Protein AF-A0A527W3D2-F1 (afdb_monomer)

Radius of gyration: 25.52 Å; Cα contacts (8 Å, |Δi|>4): 53; chains: 1; bounding box: 56×39×69 Å

Mean predicted aligned error: 17.56 Å

Sequence (99 aa):
MTKKTSDPKSGRSPVAVKTKPSLKSIGPNGRTIRTPLTQDPHAIRDTREKVLEVAIGHEVRAFRKKLGITVADLAAATDISLGMLSKIENGITSPSLTT

Nearest PDB structures (foldseek):
  8tac-assembly2_B  TM=8.616E-01  e=5.270E-03  synthetic construct
  1y7y-assembly1_B  TM=9.690E-01  e=3.882E-02  Aeromonas hydrophila
  4pu7-assembly1_B  TM=9.445E-01  e=1.892E-01  Shewanella oneidensis MR-1
  4pu4-assembly1_D  TM=9.368E-01  e=2.171E-01  Shewanella oneidensis MR-1
  7o81-assembly1_AU  TM=5.338E-01  e=2.752E-02  Oryctolagus cuniculus

Structure (mmCIF, N/CA/C/O backbone):
data_AF-A0A527W3D2-F1
#
_entry.id   AF-A0A527W3D2-F1
#
loop_
_atom_site.group_PDB
_atom_site.id
_atom_site.type_symbol
_atom_site.label_atom_id
_atom_site.label_alt_id
_atom_site.label_comp_id
_atom_site.label_asym_id
_at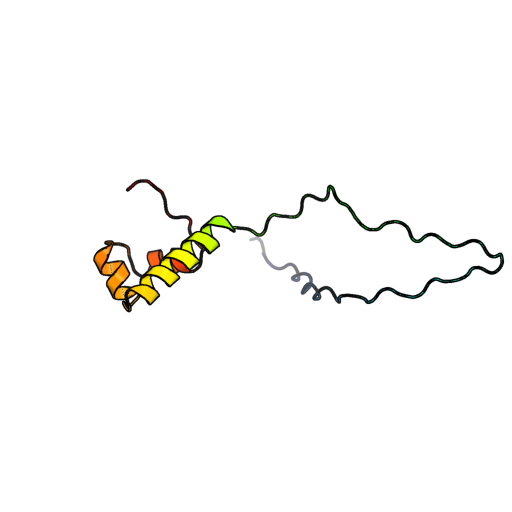om_site.label_entity_id
_atom_site.label_seq_id
_atom_site.pdbx_PDB_ins_code
_atom_site.Cartn_x
_atom_site.Cartn_y
_atom_site.Cartn_z
_atom_site.occupancy
_atom_site.B_iso_or_equiv
_atom_site.auth_seq_id
_atom_site.auth_comp_id
_atom_site.auth_asym_id
_atom_site.auth_atom_id
_atom_site.pdbx_PDB_model_num
ATOM 1 N N . MET A 1 1 ? 41.743 23.507 10.425 1.00 44.78 1 MET A N 1
ATOM 2 C CA . MET A 1 1 ? 40.300 23.785 10.242 1.00 44.78 1 MET A CA 1
ATOM 3 C C . MET A 1 1 ? 40.013 23.883 8.753 1.00 44.78 1 MET A C 1
ATOM 5 O O . MET A 1 1 ? 40.389 24.849 8.108 1.00 44.78 1 MET A O 1
ATOM 9 N N . THR A 1 2 ? 39.442 22.817 8.206 1.00 41.59 2 THR A N 1
ATOM 10 C CA . THR A 1 2 ? 39.046 22.634 6.804 1.00 41.59 2 THR A CA 1
ATOM 11 C C . THR A 1 2 ? 37.770 23.417 6.491 1.0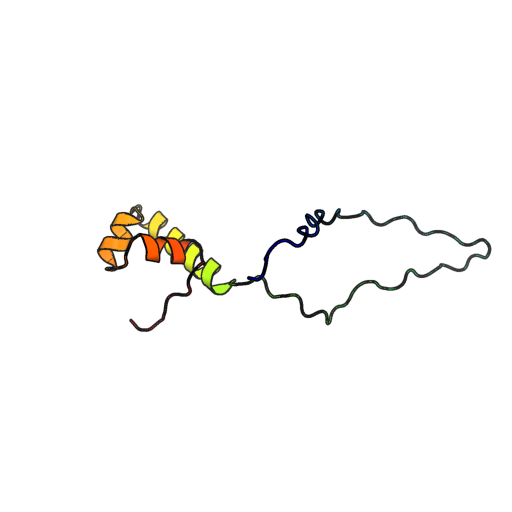0 41.59 2 THR A C 1
ATOM 13 O O . THR A 1 2 ? 36.756 23.203 7.157 1.00 41.59 2 THR A O 1
ATOM 16 N N . LYS A 1 3 ? 37.779 24.282 5.469 1.00 47.12 3 LYS A N 1
ATOM 17 C CA . LYS A 1 3 ? 36.543 24.813 4.874 1.00 47.12 3 LYS A CA 1
ATOM 18 C C . LYS A 1 3 ? 36.067 23.878 3.761 1.00 47.12 3 LYS A C 1
ATOM 20 O O . LYS A 1 3 ? 36.808 23.547 2.846 1.00 47.12 3 LYS A O 1
ATOM 25 N N . LYS A 1 4 ? 34.822 23.440 3.926 1.00 42.72 4 LYS A N 1
ATOM 26 C CA . LYS A 1 4 ? 34.024 22.554 3.078 1.00 42.72 4 LYS A CA 1
ATOM 27 C C . LYS A 1 4 ? 33.097 23.415 2.202 1.00 42.72 4 LYS A C 1
ATOM 29 O O . LYS A 1 4 ? 32.728 24.506 2.632 1.00 42.72 4 LYS A O 1
ATOM 34 N N . THR A 1 5 ? 32.621 22.830 1.097 1.00 41.78 5 THR A N 1
ATOM 35 C CA . THR A 1 5 ? 31.464 23.229 0.252 1.00 41.78 5 THR A CA 1
ATOM 36 C C . THR A 1 5 ? 31.735 24.352 -0.766 1.00 41.78 5 THR A C 1
ATOM 38 O O . THR A 1 5 ? 32.394 25.324 -0.431 1.00 41.78 5 THR A O 1
ATOM 41 N N . SER A 1 6 ? 31.292 24.297 -2.025 1.00 39.91 6 SER A N 1
ATOM 42 C CA . SER A 1 6 ? 30.296 23.438 -2.687 1.00 39.91 6 SER A CA 1
ATOM 43 C C . SER A 1 6 ? 30.498 23.448 -4.207 1.00 39.91 6 SER A C 1
ATOM 45 O O . SER A 1 6 ? 30.605 24.521 -4.801 1.00 39.91 6 SER A O 1
ATOM 47 N N . ASP A 1 7 ? 30.465 22.267 -4.821 1.00 43.78 7 ASP A N 1
ATOM 48 C CA . ASP A 1 7 ? 30.362 22.061 -6.268 1.00 43.78 7 ASP A CA 1
ATOM 49 C C . ASP A 1 7 ? 29.067 22.670 -6.846 1.00 43.78 7 ASP A C 1
ATOM 51 O O . ASP A 1 7 ? 27.995 22.530 -6.241 1.00 43.78 7 ASP A O 1
ATOM 55 N N . PRO A 1 8 ? 29.099 23.314 -8.028 1.00 42.84 8 PRO A N 1
ATOM 56 C CA . PRO A 1 8 ? 27.882 23.729 -8.708 1.00 42.84 8 PRO A CA 1
ATOM 57 C C . PRO A 1 8 ? 27.182 22.519 -9.349 1.00 42.84 8 PRO A C 1
ATOM 59 O O . PRO A 1 8 ? 27.682 21.898 -10.285 1.00 42.84 8 PRO A O 1
ATOM 62 N N . LYS A 1 9 ? 25.984 22.219 -8.827 1.00 48.25 9 LYS A N 1
ATOM 63 C CA . LYS A 1 9 ? 24.977 21.280 -9.351 1.00 48.25 9 LYS A CA 1
ATOM 64 C C . LYS A 1 9 ? 24.889 21.329 -10.882 1.00 48.25 9 LYS A C 1
ATOM 66 O O . LYS A 1 9 ? 24.439 22.320 -11.458 1.00 48.25 9 LYS A O 1
ATOM 71 N N . SER A 1 10 ? 25.254 20.224 -11.522 1.00 40.91 10 SER A N 1
ATOM 72 C CA . SER A 1 10 ? 25.061 20.004 -12.946 1.00 40.91 10 SER A CA 1
ATOM 73 C C . SER A 1 10 ? 23.576 19.825 -13.274 1.00 40.91 10 SER A C 1
ATOM 75 O O . SER A 1 10 ? 22.873 18.984 -12.721 1.00 40.91 10 SER A O 1
ATOM 77 N N . GLY A 1 11 ? 23.116 20.666 -14.197 1.00 37.16 11 GLY A N 1
ATOM 78 C CA . GLY A 1 11 ? 22.359 20.226 -15.364 1.00 37.16 11 GLY A CA 1
ATOM 79 C C . GLY A 1 11 ? 21.029 19.531 -15.109 1.00 37.16 11 GLY A C 1
ATOM 80 O O . GLY A 1 11 ? 20.931 18.311 -15.094 1.00 37.16 11 GLY A O 1
ATOM 81 N N . ARG A 1 12 ? 19.972 20.338 -15.065 1.00 42.19 12 ARG A N 1
ATOM 82 C CA . ARG A 1 12 ? 18.598 19.956 -15.396 1.00 42.19 12 ARG A CA 1
ATOM 83 C C . ARG A 1 12 ? 18.599 19.207 -16.742 1.00 42.19 12 ARG A C 1
ATOM 85 O O . ARG A 1 12 ? 18.795 19.834 -17.780 1.00 42.19 12 ARG A O 1
ATOM 92 N N . SER A 1 13 ? 18.417 17.887 -16.727 1.00 40.41 13 SER A N 1
ATOM 93 C CA . SER A 1 13 ? 18.319 17.076 -17.947 1.00 40.41 13 SER A CA 1
ATOM 94 C C . SER A 1 13 ? 17.164 17.592 -18.811 1.00 40.41 13 SER A C 1
ATOM 96 O O . SER A 1 13 ? 16.033 17.660 -18.314 1.00 40.41 13 SER A O 1
ATOM 98 N N . PRO A 1 14 ? 17.388 17.989 -20.076 1.00 39.84 14 PRO A N 1
ATOM 99 C CA . PRO A 1 14 ? 16.291 18.403 -20.922 1.00 39.84 14 PRO A CA 1
ATOM 100 C C . PRO A 1 14 ? 15.520 17.155 -21.349 1.00 39.84 14 PRO A C 1
ATOM 102 O O . PRO A 1 14 ? 16.085 16.145 -21.769 1.00 39.84 14 PRO A O 1
ATOM 105 N N . VAL A 1 15 ? 14.202 17.249 -21.203 1.00 40.47 15 VAL A N 1
ATOM 106 C CA . VAL A 1 15 ? 13.211 16.324 -21.746 1.00 40.47 15 VAL A CA 1
ATOM 107 C C . VAL A 1 15 ? 13.577 16.003 -23.195 1.00 40.47 15 VAL A C 1
ATOM 109 O O . VAL A 1 15 ? 13.676 16.905 -24.026 1.00 40.47 15 VAL A O 1
ATOM 112 N N . ALA A 1 16 ? 13.795 14.717 -23.481 1.00 43.16 16 ALA A N 1
ATOM 113 C CA . ALA A 1 16 ? 14.095 14.219 -24.813 1.00 43.16 16 ALA A CA 1
ATOM 114 C C . ALA A 1 16 ? 12.963 14.607 -25.777 1.00 43.16 16 ALA A C 1
ATOM 116 O O . ALA A 1 16 ? 11.872 14.033 -25.771 1.00 43.16 16 ALA A O 1
ATOM 117 N N . VAL A 1 17 ? 13.232 15.624 -26.593 1.00 39.41 17 VAL A N 1
ATOM 118 C CA . VAL A 1 17 ? 12.387 16.039 -27.705 1.00 39.41 17 VAL A CA 1
ATOM 119 C C . VAL A 1 17 ? 12.365 14.887 -28.701 1.00 39.41 17 VAL A C 1
ATOM 121 O O . VAL A 1 17 ? 13.385 14.516 -29.273 1.00 39.41 17 VAL A O 1
ATOM 124 N N . LYS A 1 18 ? 11.186 14.295 -28.887 1.00 51.97 18 LYS A N 1
ATOM 125 C CA . LYS A 1 18 ? 10.912 13.282 -29.906 1.00 51.97 18 LYS A CA 1
ATOM 126 C C . LYS A 1 18 ? 11.038 13.943 -31.285 1.00 51.97 18 LYS A C 1
ATOM 128 O O . LYS A 1 18 ? 10.067 14.488 -31.809 1.00 51.97 18 LYS A O 1
ATOM 133 N N . THR A 1 19 ? 12.242 13.963 -31.850 1.00 42.59 19 THR A N 1
ATOM 134 C CA . THR A 1 19 ? 12.507 14.553 -33.166 1.00 42.59 19 THR A CA 1
ATOM 135 C C . THR A 1 19 ? 11.937 13.650 -34.258 1.00 42.59 19 THR A C 1
ATOM 137 O O . THR A 1 19 ? 12.277 12.475 -34.376 1.00 42.59 19 THR A O 1
ATOM 140 N N . LYS A 1 20 ? 11.011 14.221 -35.032 1.00 55.47 20 LYS A N 1
ATOM 141 C CA . LYS A 1 20 ? 10.403 13.659 -36.246 1.00 55.47 20 LYS A CA 1
ATOM 142 C C . LYS A 1 20 ? 11.503 13.258 -37.253 1.00 55.47 20 LYS A C 1
ATOM 144 O O . LYS A 1 20 ? 12.530 13.935 -37.288 1.00 55.47 20 LYS A O 1
ATOM 149 N N . PRO A 1 21 ? 11.318 12.208 -38.076 1.00 43.38 21 PRO A N 1
ATOM 150 C CA . PRO A 1 21 ? 12.357 11.758 -39.001 1.00 43.38 21 PRO A CA 1
ATOM 151 C C . PRO A 1 21 ? 12.633 12.844 -40.053 1.00 43.38 21 PRO A C 1
ATOM 153 O O . PRO A 1 21 ? 11.731 13.231 -40.797 1.00 43.38 21 PRO A O 1
ATOM 156 N N . SER A 1 22 ? 13.862 13.369 -40.078 1.00 56.09 22 SER A N 1
ATOM 157 C CA . SER A 1 22 ? 14.298 14.367 -41.056 1.00 56.09 22 SER A CA 1
ATOM 158 C C . SER A 1 22 ? 14.581 13.717 -42.414 1.00 56.09 22 SER A C 1
ATOM 160 O O . SER A 1 22 ? 14.995 12.561 -42.512 1.00 56.09 22 SER A O 1
ATOM 162 N N . LEU A 1 23 ? 14.268 14.471 -43.467 1.00 54.88 23 LEU A N 1
ATOM 163 C CA . LEU A 1 23 ? 14.232 14.040 -44.860 1.00 54.88 23 LEU A CA 1
ATOM 164 C C . LEU A 1 23 ? 15.580 13.500 -45.375 1.00 54.88 23 LEU A C 1
ATOM 166 O O . LEU A 1 23 ? 16.644 14.020 -45.046 1.00 54.88 23 LEU A O 1
ATOM 170 N N . LYS A 1 24 ? 15.503 12.493 -46.260 1.00 57.72 24 LYS A N 1
ATOM 171 C CA . LYS A 1 24 ? 16.617 11.966 -47.071 1.00 57.72 24 LYS A CA 1
ATOM 172 C C . LYS A 1 24 ? 17.311 13.105 -47.830 1.00 57.72 24 LYS A C 1
ATOM 174 O O . LYS A 1 24 ? 16.700 13.700 -48.714 1.00 57.72 24 LYS A O 1
ATOM 179 N N . SER A 1 25 ? 18.589 13.358 -47.545 1.00 59.19 25 SER A N 1
ATOM 180 C CA . SER A 1 25 ? 19.437 14.191 -48.400 1.00 59.19 25 SER A CA 1
ATOM 181 C C . SER A 1 25 ? 19.938 13.367 -49.593 1.00 59.19 25 SER A C 1
ATOM 183 O O . SER A 1 25 ? 20.525 12.293 -49.445 1.00 59.19 25 SER A O 1
ATOM 185 N N . ILE A 1 26 ? 19.653 13.852 -50.801 1.00 54.81 26 ILE A N 1
ATOM 186 C CA . ILE A 1 26 ? 20.152 13.291 -52.060 1.00 54.81 26 ILE A CA 1
ATOM 187 C C . ILE A 1 26 ? 21.499 13.964 -52.338 1.00 54.81 26 ILE A C 1
ATOM 189 O O . ILE A 1 26 ? 21.560 15.180 -52.502 1.00 54.81 26 ILE A O 1
ATOM 193 N N . GLY A 1 27 ? 22.585 13.188 -52.349 1.00 58.00 27 GLY A N 1
ATOM 194 C CA . GLY A 1 27 ? 23.893 13.675 -52.793 1.00 58.00 27 GLY A CA 1
ATOM 195 C C . GLY A 1 27 ? 23.930 13.867 -54.319 1.00 58.00 27 GLY A C 1
ATOM 196 O O . GLY A 1 27 ? 23.172 13.203 -55.029 1.00 58.00 27 GLY A O 1
ATOM 197 N N . PRO A 1 28 ? 24.837 14.708 -54.851 1.00 55.91 28 PRO A N 1
ATOM 198 C CA . PRO A 1 28 ? 24.840 15.137 -56.258 1.00 55.91 28 PRO A CA 1
ATOM 199 C C . PRO A 1 28 ? 25.041 14.014 -57.297 1.00 55.91 28 PRO A C 1
ATOM 201 O O . PRO A 1 28 ? 24.798 14.239 -58.473 1.00 55.91 28 PRO A O 1
ATOM 204 N N . ASN A 1 29 ? 25.419 12.798 -56.879 1.00 59.59 29 ASN A N 1
ATOM 205 C CA . ASN A 1 29 ? 25.725 11.667 -57.770 1.00 59.59 29 ASN A CA 1
ATOM 206 C C . ASN A 1 29 ? 24.812 10.440 -57.568 1.00 59.59 29 ASN A C 1
ATOM 208 O O . ASN A 1 29 ? 25.243 9.305 -57.760 1.00 59.59 29 ASN A O 1
ATOM 212 N N . GLY A 1 30 ? 23.568 10.624 -57.113 1.00 57.28 30 GLY A N 1
ATOM 213 C CA . GLY A 1 30 ? 22.564 9.546 -57.078 1.00 57.28 30 GLY A CA 1
ATOM 214 C C . GLY A 1 30 ? 22.834 8.394 -56.095 1.00 57.28 30 GLY A C 1
ATOM 215 O O . GLY A 1 30 ? 22.049 7.450 -56.025 1.00 57.28 30 GLY A O 1
ATOM 216 N N . ARG A 1 31 ? 23.901 8.451 -55.285 1.00 62.41 31 ARG A N 1
ATOM 217 C CA . ARG A 1 31 ? 24.121 7.501 -54.184 1.00 62.41 31 ARG A CA 1
ATOM 218 C C . ARG A 1 31 ? 23.297 7.908 -52.970 1.00 62.41 31 ARG A C 1
ATOM 220 O O . ARG A 1 31 ? 23.504 8.969 -52.387 1.00 62.41 31 ARG A O 1
ATOM 227 N N . THR A 1 32 ? 22.392 7.026 -52.556 1.00 62.34 32 THR A N 1
ATOM 228 C CA . THR A 1 32 ? 21.666 7.155 -51.291 1.00 62.34 32 THR A CA 1
ATOM 229 C C . THR A 1 32 ? 22.657 7.081 -50.128 1.00 62.34 32 THR A C 1
ATOM 231 O O . THR A 1 32 ? 23.233 6.017 -49.887 1.00 62.34 32 THR A O 1
ATOM 234 N N . ILE A 1 33 ? 22.845 8.180 -49.395 1.00 66.75 33 ILE A N 1
ATOM 235 C CA . ILE A 1 33 ? 23.550 8.163 -48.109 1.00 66.75 33 ILE A CA 1
ATOM 236 C C . ILE A 1 33 ? 22.656 7.375 -47.147 1.00 66.75 33 ILE A C 1
ATOM 238 O O . ILE A 1 33 ? 21.587 7.841 -46.756 1.00 66.75 33 ILE A O 1
ATOM 242 N N . ARG A 1 34 ? 23.036 6.132 -46.829 1.00 70.19 34 ARG A N 1
ATOM 243 C CA . ARG A 1 34 ? 22.349 5.353 -45.795 1.00 70.19 34 ARG A CA 1
ATOM 244 C C . ARG A 1 34 ? 22.751 5.963 -44.458 1.00 70.19 34 ARG A C 1
ATOM 246 O O . ARG A 1 34 ? 23.914 5.877 -44.077 1.00 70.19 34 ARG A O 1
ATOM 253 N N . THR A 1 35 ? 21.815 6.619 -43.780 1.00 75.56 35 THR A N 1
ATOM 254 C CA . THR A 1 35 ? 22.015 7.018 -42.388 1.00 75.56 35 THR A CA 1
ATOM 255 C C . THR A 1 35 ? 22.353 5.769 -41.565 1.00 75.56 35 THR A C 1
ATOM 257 O O . THR A 1 35 ? 21.706 4.733 -41.754 1.00 75.56 35 THR A O 1
ATOM 260 N N . PRO A 1 36 ? 23.384 5.817 -40.703 1.00 79.75 36 PRO A N 1
ATOM 261 C CA . PRO A 1 36 ? 23.741 4.677 -39.871 1.00 79.75 36 PRO A CA 1
ATOM 262 C C . PRO A 1 36 ? 22.570 4.318 -38.951 1.00 79.75 36 PRO A C 1
ATOM 264 O O . PRO A 1 36 ? 21.855 5.199 -38.468 1.00 79.75 36 PRO A O 1
ATOM 267 N N . LEU A 1 37 ? 22.360 3.019 -38.729 1.00 80.56 37 LEU A N 1
ATOM 268 C CA . LEU A 1 37 ? 21.352 2.535 -37.790 1.00 80.56 37 LEU A CA 1
ATOM 269 C C . LEU A 1 37 ? 21.765 2.974 -36.381 1.00 80.56 37 LEU A C 1
ATOM 271 O O . LEU A 1 37 ? 22.816 2.584 -35.889 1.00 80.56 37 LEU A O 1
ATOM 275 N N . THR A 1 38 ? 20.947 3.813 -3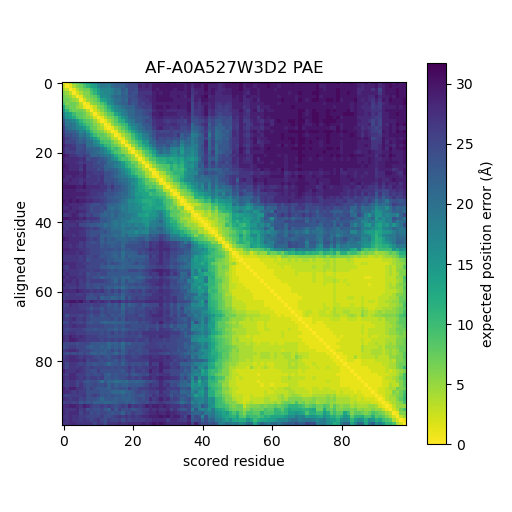5.750 1.00 83.06 38 THR A N 1
ATOM 276 C CA . THR A 1 38 ? 21.196 4.365 -34.407 1.00 83.06 38 THR A CA 1
ATOM 277 C C . THR A 1 38 ? 20.579 3.525 -33.288 1.00 83.06 38 THR A C 1
ATOM 279 O O . THR A 1 38 ? 20.619 3.915 -32.124 1.00 83.06 38 THR A O 1
ATOM 282 N N . GLN A 1 39 ? 19.956 2.395 -33.628 1.00 85.88 39 GLN A N 1
ATOM 283 C CA . GLN A 1 39 ? 19.356 1.495 -32.651 1.00 85.88 39 GLN A CA 1
ATOM 284 C C . GLN A 1 39 ? 20.428 0.569 -32.072 1.00 85.88 39 GLN A C 1
ATOM 286 O O . GLN A 1 39 ? 21.155 -0.063 -32.832 1.00 85.88 39 GLN A O 1
ATOM 291 N N . ASP A 1 40 ? 20.463 0.446 -30.743 1.00 82.31 40 ASP A N 1
ATOM 292 C CA . ASP A 1 40 ? 21.192 -0.604 -30.027 1.00 82.31 40 ASP A CA 1
ATOM 293 C C . ASP A 1 40 ? 20.177 -1.574 -29.386 1.00 82.31 40 ASP A C 1
ATOM 295 O O . ASP A 1 40 ? 19.597 -1.267 -28.338 1.00 82.31 40 ASP A O 1
ATOM 299 N N . PRO A 1 41 ? 19.878 -2.716 -30.038 1.00 79.25 41 PRO A N 1
ATOM 300 C CA . PRO A 1 41 ? 18.950 -3.723 -29.522 1.00 79.25 41 PRO A CA 1
ATOM 301 C C . PRO A 1 41 ? 19.472 -4.467 -28.288 1.00 79.25 41 PRO A C 1
ATOM 303 O O . PRO A 1 41 ? 18.667 -5.034 -27.554 1.00 79.25 41 PRO A O 1
ATOM 306 N N . HIS A 1 42 ? 20.791 -4.472 -28.069 1.00 79.88 42 HIS A N 1
ATOM 307 C CA . HIS A 1 42 ? 21.439 -5.121 -26.927 1.00 79.88 42 HIS A CA 1
ATOM 308 C C . HIS A 1 42 ? 21.717 -4.138 -25.787 1.00 79.88 42 HIS A C 1
ATOM 310 O O . HIS A 1 42 ? 22.280 -4.532 -24.766 1.00 79.88 42 HIS A O 1
ATOM 316 N N . ALA A 1 43 ? 21.294 -2.878 -25.930 1.00 79.31 43 ALA A N 1
ATOM 317 C CA . ALA A 1 43 ? 21.316 -1.923 -24.842 1.00 79.31 43 ALA A CA 1
ATOM 318 C C . ALA A 1 43 ? 20.510 -2.492 -23.671 1.00 79.31 43 ALA A C 1
ATOM 320 O O . ALA A 1 43 ? 19.285 -2.646 -23.748 1.00 79.31 43 ALA A O 1
ATOM 321 N N . ILE A 1 44 ? 21.213 -2.780 -22.577 1.00 71.56 44 ILE A N 1
ATOM 322 C CA . ILE A 1 44 ? 20.618 -3.083 -21.282 1.00 71.56 44 ILE A CA 1
ATOM 323 C C . ILE A 1 44 ? 19.928 -1.794 -20.847 1.00 71.56 44 ILE A C 1
ATOM 325 O O . ILE A 1 44 ? 20.545 -0.867 -20.333 1.00 71.56 44 ILE A O 1
ATOM 329 N N . ARG A 1 45 ? 18.641 -1.685 -21.166 1.00 70.88 45 ARG A N 1
ATOM 330 C CA . ARG A 1 45 ? 17.795 -0.621 -20.639 1.00 70.88 45 ARG A CA 1
ATOM 331 C C . ARG A 1 45 ? 17.592 -0.951 -19.176 1.00 70.88 45 ARG A C 1
ATOM 333 O O . ARG A 1 45 ? 17.157 -2.067 -18.893 1.00 70.88 45 ARG A O 1
ATOM 340 N N . ASP A 1 46 ? 17.861 -0.002 -18.287 1.00 63.69 46 ASP A N 1
ATOM 341 C CA . ASP A 1 46 ? 17.452 -0.122 -16.892 1.00 63.69 46 ASP A CA 1
ATOM 342 C C . ASP A 1 46 ? 15.961 -0.469 -16.894 1.00 63.69 46 ASP A C 1
ATOM 344 O O . ASP A 1 46 ? 15.105 0.322 -17.314 1.00 63.69 46 ASP A O 1
ATOM 348 N N . THR A 1 47 ? 15.641 -1.718 -16.552 1.00 64.88 47 THR A N 1
ATOM 349 C CA . THR A 1 47 ? 14.259 -2.151 -16.383 1.00 64.88 47 THR A CA 1
ATOM 350 C C . THR A 1 47 ? 13.663 -1.188 -15.378 1.00 64.88 47 THR A C 1
ATOM 352 O O . THR A 1 47 ? 14.238 -1.053 -14.300 1.00 64.88 47 THR A O 1
ATOM 355 N N . ARG A 1 48 ? 12.585 -0.479 -15.752 1.00 65.50 48 ARG A N 1
ATOM 356 C CA . ARG A 1 48 ? 11.933 0.525 -14.892 1.00 65.50 48 ARG A CA 1
ATOM 357 C C . ARG A 1 48 ? 11.930 0.001 -13.463 1.00 65.50 48 ARG A C 1
ATOM 359 O O . ARG A 1 48 ? 11.345 -1.052 -13.223 1.00 65.50 48 ARG A O 1
ATOM 366 N N . GLU A 1 49 ? 12.654 0.672 -12.573 1.00 71.12 49 GLU A N 1
ATOM 367 C CA . GLU A 1 49 ? 12.825 0.188 -11.210 1.00 71.12 49 GLU A CA 1
ATOM 368 C C . GLU A 1 49 ? 11.445 -0.134 -10.614 1.00 71.12 49 GLU A C 1
ATOM 370 O O . GLU A 1 49 ? 10.502 0.648 -10.759 1.00 71.12 49 GLU A O 1
ATOM 375 N N . LYS A 1 50 ? 11.334 -1.293 -9.954 1.00 76.75 50 LYS A N 1
ATOM 376 C CA . LYS A 1 50 ? 10.183 -1.689 -9.127 1.00 76.75 50 LYS A CA 1
ATOM 377 C C . LYS A 1 50 ? 8.864 -2.046 -9.846 1.00 76.75 50 LYS A C 1
ATOM 379 O O . LYS A 1 50 ? 7.776 -1.735 -9.360 1.00 76.75 50 LYS A O 1
ATOM 384 N N . VAL A 1 51 ? 8.921 -2.706 -11.011 1.00 86.44 51 VAL A N 1
ATOM 385 C CA . VAL A 1 51 ? 7.706 -3.150 -11.744 1.00 86.44 51 VAL A CA 1
ATOM 386 C C . VAL A 1 51 ? 6.792 -4.034 -10.885 1.00 86.44 51 VAL A C 1
ATOM 388 O O . VAL A 1 51 ? 5.572 -3.873 -10.927 1.00 86.44 51 VAL A O 1
ATOM 391 N N . LEU A 1 52 ? 7.368 -4.959 -10.113 1.00 87.44 52 LEU A N 1
ATOM 392 C CA . LEU A 1 52 ? 6.609 -5.910 -9.302 1.00 87.44 52 LEU A CA 1
ATOM 393 C C . LEU A 1 52 ? 5.882 -5.204 -8.152 1.00 87.44 52 LEU A C 1
ATOM 395 O O . LEU A 1 52 ? 4.696 -5.427 -7.934 1.00 87.44 52 LEU A O 1
ATOM 399 N N . GLU A 1 53 ? 6.572 -4.310 -7.454 1.00 90.31 53 GLU A N 1
ATOM 400 C CA . GLU A 1 53 ? 6.049 -3.553 -6.320 1.00 90.31 53 GLU A CA 1
ATOM 401 C C . GLU A 1 53 ? 4.890 -2.657 -6.747 1.00 90.31 53 GLU A C 1
ATOM 403 O O . GLU A 1 53 ? 3.872 -2.589 -6.061 1.00 90.31 53 GLU A O 1
ATOM 408 N N . VAL A 1 54 ? 5.015 -2.000 -7.903 1.00 90.00 54 VAL A N 1
ATOM 409 C CA . VAL A 1 54 ? 3.939 -1.175 -8.465 1.00 90.00 54 VAL A CA 1
ATOM 410 C C . VAL A 1 54 ? 2.733 -2.034 -8.847 1.00 90.00 54 VAL A C 1
ATOM 412 O O . VAL A 1 54 ? 1.597 -1.631 -8.591 1.00 90.00 54 VAL A O 1
ATOM 415 N N . ALA A 1 55 ? 2.953 -3.219 -9.425 1.00 91.19 55 ALA A N 1
ATOM 416 C CA . ALA A 1 55 ? 1.869 -4.140 -9.761 1.00 91.19 55 ALA A CA 1
ATOM 417 C C . ALA A 1 55 ? 1.130 -4.630 -8.504 1.00 91.19 55 ALA A C 1
ATOM 419 O O . ALA A 1 55 ? -0.100 -4.604 -8.467 1.00 91.19 55 ALA A O 1
ATOM 420 N N . ILE A 1 56 ? 1.869 -4.991 -7.449 1.00 91.06 56 ILE A N 1
ATOM 421 C CA . ILE A 1 56 ? 1.298 -5.388 -6.154 1.00 91.06 56 ILE A CA 1
ATOM 422 C C . ILE A 1 56 ? 0.506 -4.229 -5.539 1.00 91.06 56 ILE A C 1
ATOM 424 O O . ILE A 1 56 ? -0.642 -4.413 -5.135 1.00 91.06 56 ILE A O 1
ATOM 428 N N . GLY A 1 57 ? 1.075 -3.022 -5.507 1.00 93.31 57 GLY A N 1
ATOM 429 C CA . GLY A 1 57 ? 0.400 -1.842 -4.967 1.00 93.31 57 GLY A CA 1
ATOM 430 C C . GLY A 1 57 ? -0.901 -1.507 -5.701 1.00 93.31 57 GLY A C 1
ATOM 431 O O . GLY A 1 57 ? -1.907 -1.161 -5.073 1.00 93.31 57 GLY A O 1
ATOM 432 N N . HIS A 1 58 ? -0.916 -1.678 -7.027 1.00 93.94 58 HIS A N 1
ATOM 433 C CA . HIS A 1 58 ? -2.119 -1.510 -7.837 1.00 93.94 58 HIS A CA 1
ATOM 434 C C . HIS A 1 58 ? -3.208 -2.523 -7.465 1.00 93.94 58 HIS A C 1
ATOM 436 O O . HIS A 1 58 ? -4.367 -2.134 -7.301 1.00 93.94 58 HIS A O 1
ATOM 442 N N . GLU A 1 59 ? -2.841 -3.792 -7.284 1.00 93.56 59 GLU A N 1
ATOM 443 C CA . GLU A 1 59 ? -3.784 -4.852 -6.922 1.00 93.56 59 GLU A CA 1
ATOM 444 C C . GLU A 1 59 ? -4.380 -4.634 -5.525 1.00 93.56 59 GLU A C 1
ATOM 446 O O . GLU A 1 59 ? -5.599 -4.694 -5.356 1.00 93.56 59 GLU A O 1
ATOM 451 N N . VAL A 1 60 ? -3.557 -4.261 -4.537 1.00 93.06 60 VAL A N 1
ATOM 452 C CA . VAL A 1 60 ? -4.022 -3.918 -3.178 1.00 93.06 60 VAL A CA 1
ATOM 453 C C . VAL A 1 60 ? -5.051 -2.787 -3.228 1.00 93.06 60 VAL A C 1
ATOM 455 O O . VAL A 1 60 ? -6.136 -2.887 -2.644 1.00 93.06 60 VAL A O 1
ATOM 458 N N . ARG A 1 61 ? -4.761 -1.725 -3.987 1.00 93.75 61 ARG A N 1
ATOM 459 C CA . ARG A 1 61 ? -5.681 -0.593 -4.146 1.00 93.75 61 ARG A CA 1
ATOM 460 C C . ARG A 1 61 ? -6.972 -0.995 -4.860 1.00 93.75 61 ARG A C 1
ATOM 462 O O . ARG A 1 61 ? -8.039 -0.475 -4.521 1.00 93.75 61 ARG A O 1
ATOM 469 N N . ALA A 1 62 ? -6.894 -1.877 -5.853 1.00 95.25 62 ALA A N 1
ATOM 470 C CA . ALA A 1 62 ? -8.057 -2.387 -6.571 1.00 95.25 62 ALA A CA 1
ATOM 471 C C . ALA A 1 62 ? -8.965 -3.205 -5.643 1.00 95.25 62 ALA A C 1
ATOM 473 O O . ALA A 1 62 ? -10.168 -2.940 -5.582 1.00 95.25 62 ALA A O 1
ATOM 474 N N . PHE A 1 63 ? -8.391 -4.112 -4.849 1.00 94.50 63 PHE A N 1
ATOM 475 C CA . PHE A 1 63 ? -9.118 -4.892 -3.846 1.00 94.50 63 PHE A CA 1
ATOM 476 C C . PHE A 1 63 ? -9.798 -4.003 -2.810 1.00 94.50 63 PHE A C 1
ATOM 478 O O . PHE A 1 63 ? -10.990 -4.154 -2.539 1.00 94.50 63 PHE A O 1
ATOM 485 N N . ARG A 1 64 ? -9.075 -3.009 -2.292 1.00 94.25 64 ARG A N 1
ATOM 486 C CA . ARG A 1 64 ? -9.622 -2.049 -1.334 1.00 94.25 64 ARG A CA 1
ATOM 487 C C . ARG A 1 64 ? -10.819 -1.284 -1.901 1.00 94.25 64 ARG A C 1
ATOM 489 O O . ARG A 1 64 ? -11.844 -1.160 -1.235 1.00 94.25 64 ARG A O 1
ATOM 496 N N . LYS A 1 65 ? -10.718 -0.807 -3.148 1.00 94.94 65 LYS A N 1
ATOM 497 C CA . LYS A 1 65 ? -11.826 -0.133 -3.847 1.00 94.94 65 LYS A CA 1
ATOM 498 C C . LYS A 1 65 ? -13.009 -1.064 -4.095 1.00 94.94 65 LYS A C 1
ATOM 500 O O . LYS A 1 65 ? -14.143 -0.620 -3.959 1.00 94.94 65 LYS A O 1
ATOM 505 N N . LYS A 1 66 ? -12.757 -2.331 -4.431 1.00 95.75 66 LYS A N 1
ATOM 506 C CA . LYS A 1 66 ? -13.800 -3.348 -4.623 1.00 95.75 66 LYS A CA 1
ATOM 507 C C . LYS A 1 66 ? -14.585 -3.610 -3.335 1.00 95.75 66 LYS A C 1
ATOM 509 O O . LYS A 1 66 ? -15.789 -3.815 -3.398 1.00 95.75 66 LYS A O 1
ATOM 514 N N . LEU A 1 67 ? -13.907 -3.574 -2.188 1.00 94.12 67 LEU A N 1
ATOM 515 C CA . LEU A 1 67 ? -14.518 -3.721 -0.864 1.00 94.12 67 LEU A CA 1
ATOM 516 C C . LEU A 1 67 ? -15.154 -2.423 -0.338 1.00 94.12 67 LEU A C 1
ATOM 518 O O . LEU A 1 67 ? -15.905 -2.468 0.629 1.00 94.12 67 LEU A O 1
ATOM 522 N N . GLY A 1 68 ? -14.863 -1.270 -0.948 1.00 95.44 68 GLY A N 1
ATOM 523 C CA . GLY A 1 68 ? -15.406 0.025 -0.529 1.00 95.44 68 GLY A CA 1
ATOM 524 C C . GLY A 1 68 ? -14.840 0.560 0.793 1.00 95.44 68 GLY A C 1
ATOM 525 O O . GLY A 1 68 ? -15.418 1.479 1.363 1.00 95.44 68 GLY A O 1
ATOM 526 N N . ILE A 1 69 ? -13.719 0.014 1.274 1.00 95.56 69 ILE A N 1
ATOM 527 C CA . ILE A 1 69 ? -13.120 0.380 2.566 1.00 95.56 69 ILE A CA 1
ATOM 528 C C . ILE A 1 69 ? -12.012 1.434 2.419 1.00 95.56 69 ILE A C 1
ATOM 530 O O . ILE A 1 69 ? -11.410 1.622 1.348 1.00 95.56 69 ILE A O 1
ATOM 534 N N . THR A 1 70 ? -11.705 2.141 3.504 1.00 94.69 70 THR A N 1
ATOM 535 C CA . THR A 1 70 ? -10.607 3.112 3.515 1.00 94.69 70 THR A CA 1
ATOM 536 C C . THR A 1 70 ? -9.254 2.426 3.725 1.00 94.69 70 THR A C 1
ATOM 538 O O . THR A 1 70 ? -9.166 1.254 4.085 1.00 94.69 70 THR A O 1
ATOM 541 N N . VAL A 1 71 ? -8.162 3.156 3.471 1.00 93.25 71 VAL A N 1
ATOM 542 C CA . VAL A 1 71 ? -6.802 2.660 3.767 1.00 93.25 71 VAL A CA 1
ATOM 543 C C . VAL A 1 71 ? -6.630 2.432 5.274 1.00 93.25 71 VAL A C 1
ATOM 545 O O . VAL A 1 71 ? -5.915 1.518 5.664 1.00 93.25 71 VAL A O 1
ATOM 548 N N .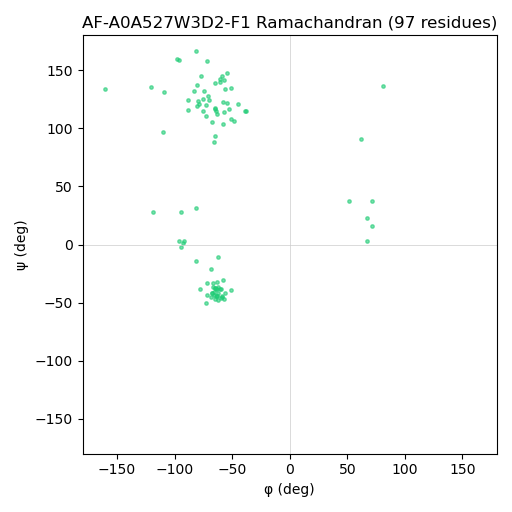 ALA A 1 72 ? -7.302 3.228 6.113 1.00 93.44 72 ALA A N 1
ATOM 549 C CA . ALA A 1 72 ? -7.259 3.076 7.564 1.00 93.44 72 ALA A CA 1
ATOM 550 C C . ALA A 1 72 ? -7.934 1.778 8.023 1.00 93.44 72 ALA A C 1
ATOM 552 O O . ALA A 1 72 ? -7.371 1.066 8.850 1.00 93.44 72 ALA A O 1
ATOM 553 N N . ASP A 1 73 ? -9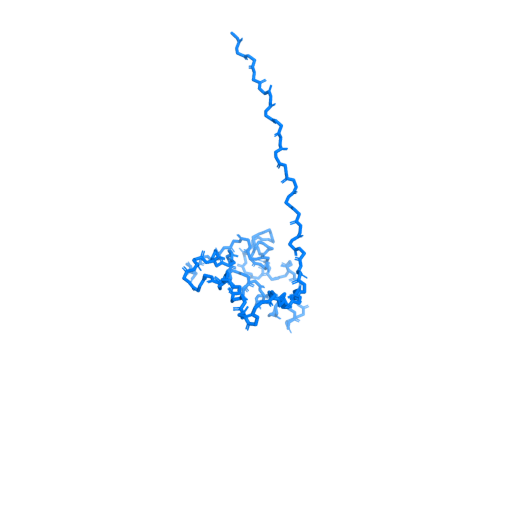.078 1.434 7.429 1.00 93.12 73 ASP A N 1
ATOM 554 C CA . ASP A 1 73 ? -9.796 0.198 7.758 1.00 93.12 73 ASP A CA 1
ATOM 555 C C . ASP A 1 73 ? -9.003 -1.039 7.323 1.00 93.12 73 ASP A C 1
ATOM 557 O O . ASP A 1 73 ? -8.897 -2.008 8.070 1.00 93.12 73 ASP A O 1
ATOM 561 N N . LEU A 1 74 ? -8.390 -0.991 6.131 1.00 92.56 74 LEU A N 1
ATOM 562 C CA . LEU A 1 74 ? -7.531 -2.073 5.648 1.00 92.56 74 LEU A CA 1
ATOM 563 C C . LEU A 1 74 ? -6.301 -2.254 6.550 1.00 92.56 74 LEU A C 1
ATOM 565 O O . LEU A 1 74 ? -5.983 -3.378 6.921 1.00 92.56 74 LEU A O 1
ATOM 569 N N . ALA A 1 75 ? -5.651 -1.155 6.940 1.00 93.38 75 ALA A N 1
ATOM 570 C CA . ALA A 1 75 ? -4.514 -1.163 7.857 1.00 93.38 75 ALA A CA 1
ATOM 571 C C . ALA A 1 75 ? -4.867 -1.791 9.216 1.00 93.38 75 ALA A C 1
ATOM 573 O O . ALA A 1 75 ? -4.119 -2.631 9.715 1.00 93.38 75 ALA A O 1
ATOM 574 N N . ALA A 1 76 ? -6.025 -1.425 9.777 1.00 93.00 76 ALA A N 1
ATOM 575 C CA . ALA A 1 76 ? -6.527 -1.985 11.029 1.00 93.00 76 ALA A CA 1
ATOM 576 C C . ALA A 1 76 ? -6.845 -3.485 10.917 1.00 93.00 76 ALA A C 1
ATOM 578 O O . ALA A 1 76 ? -6.579 -4.236 11.849 1.00 93.00 76 ALA A O 1
ATOM 579 N N . ALA A 1 77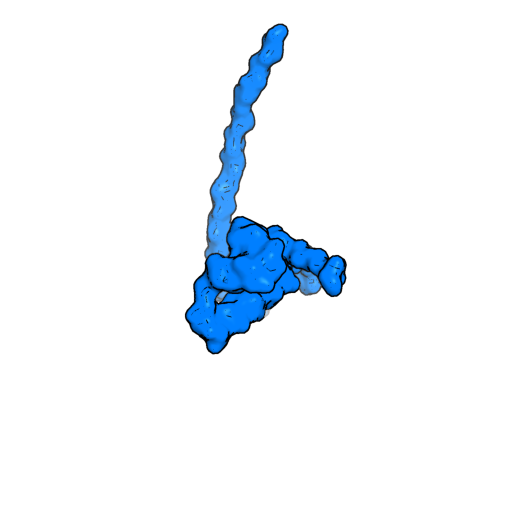 ? -7.378 -3.935 9.777 1.00 91.75 77 ALA A N 1
ATOM 580 C CA . ALA A 1 77 ? -7.707 -5.341 9.550 1.00 91.75 77 ALA A CA 1
ATOM 581 C C . ALA A 1 77 ? -6.471 -6.236 9.358 1.00 91.75 77 ALA A C 1
ATOM 583 O O . ALA A 1 77 ? -6.503 -7.406 9.730 1.00 91.75 77 ALA A O 1
ATOM 584 N N . THR A 1 78 ? -5.394 -5.711 8.766 1.00 89.38 78 THR A N 1
ATOM 585 C CA . THR A 1 78 ? -4.160 -6.473 8.501 1.00 89.38 78 THR A CA 1
ATOM 586 C C . THR A 1 78 ? -3.098 -6.323 9.589 1.00 89.38 78 THR A C 1
ATOM 588 O O . THR A 1 78 ? -2.025 -6.896 9.448 1.00 89.38 78 THR A O 1
ATOM 591 N N . ASP A 1 79 ? -3.354 -5.507 10.616 1.00 90.94 79 ASP A N 1
ATOM 592 C CA . ASP A 1 79 ? -2.364 -5.087 11.620 1.00 90.94 79 ASP A CA 1
ATOM 593 C C . ASP A 1 79 ? -1.075 -4.514 10.990 1.00 90.94 79 ASP A C 1
ATOM 595 O O . ASP A 1 79 ? 0.053 -4.724 11.434 1.00 90.94 79 ASP A O 1
ATOM 599 N N . ILE A 1 80 ? -1.241 -3.775 9.888 1.00 90.50 80 ILE A N 1
ATOM 600 C CA . ILE A 1 80 ? -0.145 -3.092 9.194 1.00 90.50 80 ILE A CA 1
ATOM 601 C C . ILE A 1 80 ? -0.326 -1.607 9.432 1.00 90.50 80 ILE A C 1
ATOM 603 O O . ILE A 1 80 ? -1.396 -1.054 9.196 1.00 90.50 80 ILE A O 1
ATOM 607 N N . SER A 1 81 ? 0.739 -0.920 9.843 1.00 93.81 81 SER A N 1
ATOM 608 C CA . SER A 1 81 ? 0.660 0.532 10.006 1.00 93.81 81 SER A CA 1
ATOM 609 C C . SER A 1 81 ? 0.230 1.227 8.704 1.00 93.81 81 SER A C 1
ATOM 611 O O . SER A 1 81 ? 0.698 0.895 7.612 1.00 93.81 81 SER A O 1
ATOM 613 N N . LEU A 1 82 ? -0.605 2.264 8.822 1.00 92.56 82 LEU A N 1
ATOM 614 C CA . LEU A 1 82 ? -1.094 3.062 7.688 1.00 92.56 82 LEU A CA 1
ATOM 615 C C . LEU A 1 82 ? 0.050 3.550 6.775 1.00 92.56 82 LEU A C 1
ATOM 617 O O . LEU A 1 82 ? -0.060 3.546 5.549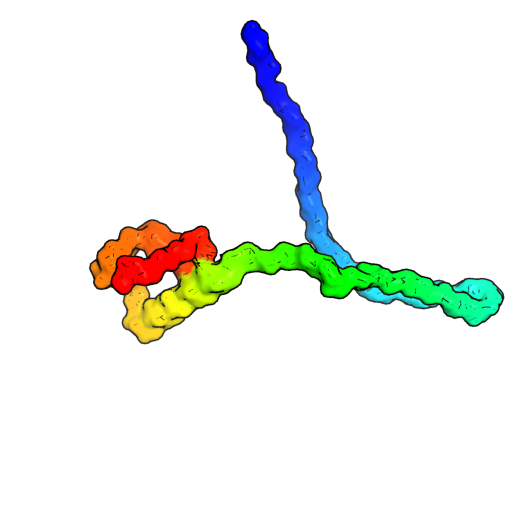 1.00 92.56 82 LEU A O 1
ATOM 621 N N . GLY A 1 83 ? 1.174 3.948 7.380 1.00 91.94 83 GLY A N 1
ATOM 622 C CA . GLY A 1 83 ? 2.363 4.401 6.659 1.00 91.94 83 GLY A CA 1
ATOM 623 C C . GLY A 1 83 ? 3.042 3.294 5.851 1.00 91.94 83 GLY A C 1
ATOM 624 O O . GLY A 1 83 ? 3.515 3.556 4.747 1.00 91.94 83 GLY A O 1
ATOM 625 N N . MET A 1 84 ? 3.066 2.058 6.357 1.00 92.38 84 MET A N 1
ATOM 626 C CA . MET A 1 84 ? 3.585 0.909 5.609 1.00 92.38 84 MET A CA 1
ATOM 627 C C . MET A 1 84 ? 2.642 0.505 4.479 1.00 92.38 84 MET A C 1
ATOM 629 O O . MET A 1 84 ? 3.102 0.322 3.354 1.00 92.38 84 MET A O 1
ATOM 633 N N . LEU A 1 85 ? 1.332 0.470 4.730 1.00 92.12 85 LEU A N 1
ATOM 634 C CA . LEU A 1 85 ? 0.339 0.168 3.698 1.00 92.12 85 LEU A CA 1
ATOM 635 C C . LEU A 1 85 ? 0.376 1.195 2.552 1.00 92.12 85 LEU A C 1
ATOM 637 O O . LEU A 1 85 ? 0.319 0.825 1.383 1.00 92.12 85 LEU A O 1
ATOM 641 N N . SER A 1 86 ? 0.588 2.476 2.870 1.00 91.62 86 SER A N 1
ATOM 642 C CA . SER A 1 86 ? 0.792 3.539 1.874 1.00 91.62 86 SER A CA 1
ATOM 643 C C . SER A 1 86 ? 2.059 3.333 1.032 1.00 91.62 86 SER A C 1
ATOM 645 O O . SER A 1 86 ? 2.052 3.562 -0.179 1.00 91.62 86 SER A O 1
ATOM 647 N N . LYS A 1 87 ? 3.159 2.856 1.630 1.00 92.50 87 LYS A N 1
ATOM 648 C CA . LYS A 1 87 ? 4.382 2.519 0.878 1.00 92.50 87 LYS A CA 1
ATOM 649 C C . LYS A 1 87 ? 4.174 1.325 -0.054 1.00 92.50 87 LYS A C 1
ATOM 651 O O . LYS A 1 87 ? 4.779 1.310 -1.122 1.00 92.50 87 LYS A O 1
ATOM 656 N N . ILE A 1 88 ? 3.329 0.370 0.331 1.00 91.81 88 ILE A N 1
ATOM 657 C CA . ILE A 1 88 ? 2.977 -0.795 -0.490 1.00 91.81 88 ILE A CA 1
ATOM 658 C C . ILE A 1 88 ? 2.065 -0.376 -1.652 1.00 91.81 88 ILE A C 1
ATOM 660 O O . ILE A 1 88 ? 2.403 -0.656 -2.797 1.00 91.81 88 ILE A O 1
ATOM 664 N N . GLU A 1 89 ? 0.973 0.364 -1.402 1.00 91.62 89 GLU A N 1
ATOM 665 C CA . GLU A 1 89 ? 0.063 0.842 -2.468 1.00 91.62 89 GLU A CA 1
ATOM 666 C C . GLU A 1 89 ? 0.796 1.695 -3.527 1.00 91.62 89 GLU A C 1
ATOM 668 O O . GLU A 1 89 ? 0.425 1.675 -4.700 1.00 91.62 89 GLU A O 1
ATOM 673 N N . ASN A 1 90 ? 1.850 2.420 -3.132 1.00 90.25 90 ASN A N 1
ATOM 674 C CA . ASN A 1 90 ? 2.665 3.251 -4.026 1.00 90.25 90 ASN A CA 1
ATOM 675 C C . ASN A 1 90 ? 3.899 2.534 -4.614 1.00 90.25 90 ASN A C 1
ATOM 677 O O . ASN A 1 90 ? 4.676 3.166 -5.331 1.00 90.25 90 ASN A O 1
ATOM 681 N N . GLY A 1 91 ? 4.122 1.253 -4.300 1.00 88.19 91 GLY A N 1
ATOM 682 C CA . GLY A 1 91 ? 5.257 0.472 -4.809 1.00 88.19 91 GLY A CA 1
ATOM 683 C C . GLY A 1 91 ? 6.637 0.934 -4.313 1.00 88.19 91 GLY A C 1
ATOM 684 O O . GLY A 1 91 ? 7.651 0.705 -4.969 1.00 88.19 91 GLY A O 1
ATOM 685 N N . ILE A 1 92 ? 6.705 1.624 -3.169 1.00 87.81 92 ILE A N 1
ATOM 686 C CA . ILE A 1 92 ? 7.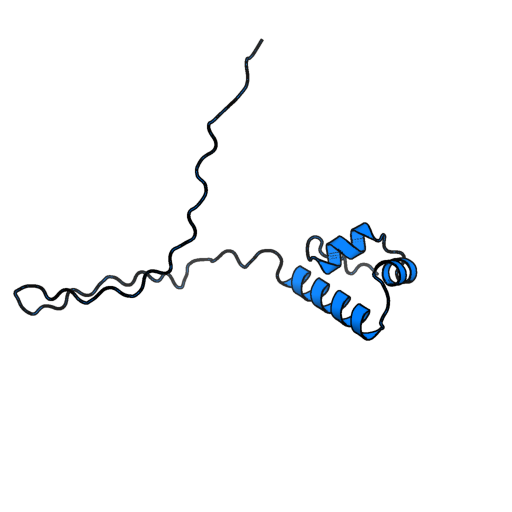961 2.129 -2.585 1.00 87.81 92 ILE A CA 1
ATOM 687 C C . ILE A 1 92 ? 8.724 1.002 -1.879 1.00 87.81 92 ILE A C 1
ATOM 689 O O . ILE A 1 92 ? 9.956 0.958 -1.969 1.00 87.81 92 ILE A O 1
ATOM 693 N N . THR A 1 93 ? 7.986 0.116 -1.203 1.00 85.31 93 THR A N 1
ATOM 694 C CA . THR A 1 93 ? 8.481 -1.026 -0.424 1.00 85.31 93 THR A CA 1
ATOM 695 C C . THR A 1 93 ? 7.912 -2.324 -0.981 1.00 85.31 93 THR A C 1
ATOM 697 O O . THR A 1 93 ? 6.706 -2.420 -1.204 1.00 85.31 93 THR A O 1
ATOM 700 N N . SER A 1 94 ? 8.768 -3.334 -1.124 1.00 75.81 94 SER A N 1
ATOM 701 C CA . SER A 1 94 ? 8.361 -4.707 -1.413 1.00 75.81 94 SER A CA 1
ATOM 702 C C . SER A 1 94 ? 7.867 -5.363 -0.111 1.00 75.81 94 SER A C 1
ATOM 704 O O . SER A 1 94 ? 8.624 -5.396 0.864 1.00 75.81 94 SER A O 1
ATOM 706 N N . PRO A 1 95 ? 6.612 -5.844 -0.035 1.00 76.62 95 PRO A N 1
ATOM 707 C CA . PRO A 1 95 ? 6.160 -6.620 1.117 1.00 76.62 95 PRO A CA 1
ATOM 708 C C . PRO A 1 95 ? 6.938 -7.943 1.189 1.00 76.62 95 PRO A C 1
ATOM 710 O O . PRO A 1 95 ? 7.177 -8.576 0.159 1.00 76.62 95 PRO A O 1
ATOM 713 N N . SER A 1 96 ? 7.347 -8.368 2.388 1.00 71.88 96 SER A N 1
ATOM 714 C CA . S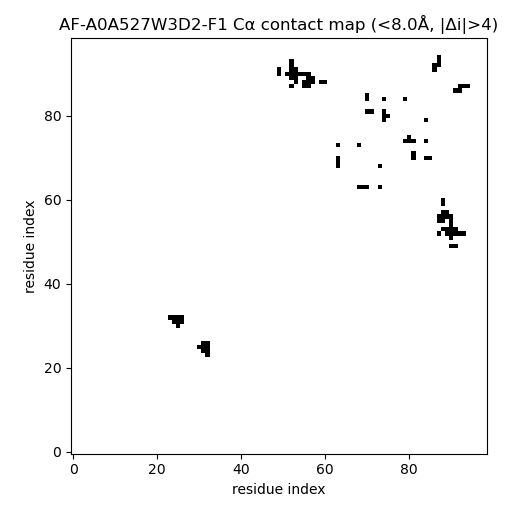ER A 1 96 ? 7.927 -9.700 2.572 1.00 71.88 96 SER A CA 1
ATOM 715 C C . SER A 1 96 ? 6.814 -10.741 2.651 1.00 71.88 96 SER A C 1
ATOM 717 O O . SER A 1 96 ? 5.801 -10.537 3.314 1.00 71.88 96 SER A O 1
ATOM 719 N N . LEU A 1 97 ? 7.011 -11.878 1.985 1.00 65.75 97 LEU A N 1
ATOM 720 C CA . LEU A 1 97 ? 6.068 -12.999 1.970 1.00 65.75 97 LEU A CA 1
ATOM 721 C C . LEU A 1 97 ? 6.204 -13.895 3.222 1.00 65.75 97 LEU A C 1
ATOM 723 O O . LEU A 1 97 ? 6.073 -15.109 3.132 1.00 65.75 97 LEU A O 1
ATOM 727 N N . THR A 1 98 ? 6.576 -13.330 4.372 1.00 55.16 98 THR A N 1
ATOM 728 C CA . THR A 1 98 ? 6.859 -14.081 5.615 1.00 55.16 98 THR A CA 1
ATOM 729 C C . THR A 1 98 ? 5.649 -14.183 6.547 1.00 55.16 98 THR A C 1
ATOM 731 O O . THR A 1 98 ? 5.816 -14.264 7.758 1.00 55.16 98 THR A O 1
ATOM 734 N N . THR A 1 99 ? 4.441 -14.150 5.991 1.00 44.53 99 THR A N 1
ATOM 735 C CA . THR A 1 99 ? 3.171 -14.309 6.719 1.00 44.53 99 THR A CA 1
ATOM 736 C C . THR A 1 99 ? 2.673 -15.738 6.656 1.00 44.53 99 THR A C 1
ATOM 738 O O . THR A 1 99 ? 2.611 -16.253 5.516 1.00 44.53 99 THR A O 1
#

Foldseek 3Di:
DDDDDDDPDDDDDDDPDPDDDDDFDQDPPRDGPPDDDPDDPPPPDPPPPQPPLQVQLCVVVVVCVVVVHDLVVVCVVVVHDSVVNVCSNRRVDDDDPPD

pLDDT: mean 73.2, std 19.97, range [37.16, 95.75]

Secondary structure (DSSP, 8-state):
-PPP--------------PPPPPPPBPTTS-B--PPP---TT------TTHHHHHHHHHHHHHHHHHT--HHHHHHHHT--HHHHHHHHTTSSPPP---

Solvent-accessible surface area (backbone atoms only — not comparable to full-atom values): 6725 Å² total; per-residue (Å²): 137,86,89,77,88,80,83,81,83,80,72,85,78,76,79,82,75,84,75,74,91,76,79,88,67,79,48,100,78,78,53,78,71,75,75,77,83,85,76,66,91,81,59,84,65,81,67,69,84,54,61,67,26,38,52,51,8,50,50,54,50,49,53,37,58,75,70,71,53,54,70,64,56,53,18,65,74,67,76,40,56,57,73,57,52,52,32,29,47,69,23,76,42,77,81,78,90,86,120